Protein AF-M5BWA0-F1 (afdb_monomer)

pLDDT: mean 80.49, std 18.47, range [32.56, 96.75]

Foldseek 3Di:
DPPPFDDDWDKDWDDPVPQWTWFAPPDDPDDPCNWFIDTHHPVRHDPQRGIWTWDADPVVRFIWIARPNPRFTQDFDDDPDVPTTTTTHNDTDGHGDDDDPPPDDD

Secondary structure (DSSP, 8-state):
---TT-PPSEEE--B-SSS-EEEE--PPTTSS-TTBEEEE-TTTS-HHHH-EEEEEETTTTEEEEEETTT-PEEE-SSS--TTPPPEEESS---B-----S-----

Radius of gyration: 14.7 Å; Cα 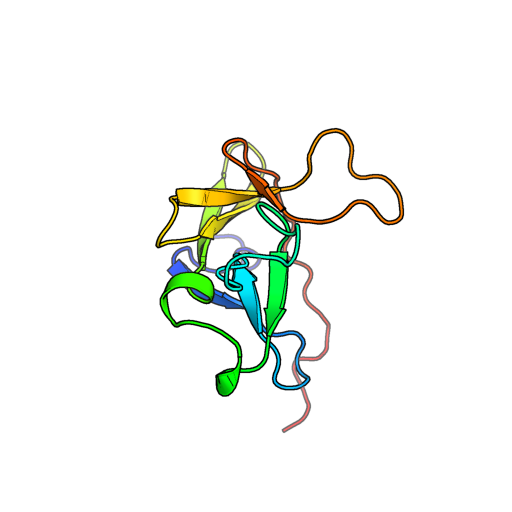contacts (8 Å, |Δi|>4): 191; chains: 1; bounding box: 31×37×47 Å

Organism: Thanatephorus cucumeris (strain AG1-IB / isolate 7/3/14) (NCBI:txid1108050)

Structure (mmCIF, N/CA/C/O backbone):
data_AF-M5BWA0-F1
#
_entry.id   AF-M5BWA0-F1
#
loop_
_atom_site.group_PDB
_atom_site.id
_atom_site.type_symbol
_atom_site.label_atom_id
_atom_site.label_alt_id
_atom_site.label_comp_id
_atom_site.label_asym_id
_atom_site.label_entity_id
_atom_site.label_seq_id
_atom_site.pdbx_PDB_ins_code
_atom_site.Cartn_x
_atom_site.Cartn_y
_atom_site.Cartn_z
_atom_site.occupancy
_atom_site.B_iso_or_equiv
_atom_site.auth_seq_id
_atom_site.auth_comp_id
_atom_site.auth_asym_id
_atom_site.auth_atom_id
_atom_site.pdbx_PDB_model_num
ATOM 1 N N . MET A 1 1 ? -6.059 -9.078 25.969 1.00 33.50 1 MET A N 1
ATOM 2 C CA . MET A 1 1 ? -5.260 -9.976 25.109 1.00 33.50 1 MET A CA 1
ATOM 3 C C . MET A 1 1 ? -5.088 -9.272 2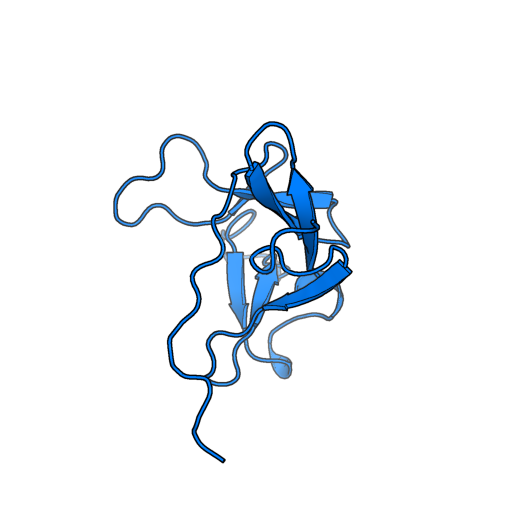3.775 1.00 33.50 1 MET A C 1
ATOM 5 O O . MET A 1 1 ? -6.112 -8.822 23.273 1.00 33.50 1 MET A O 1
ATOM 9 N N . PRO A 1 2 ? -3.875 -9.068 23.233 1.00 37.50 2 PRO A N 1
ATOM 10 C CA . PRO A 1 2 ? -3.777 -8.602 21.855 1.00 37.50 2 PRO A CA 1
ATOM 11 C C . PRO A 1 2 ? -4.355 -9.710 20.968 1.00 37.50 2 PRO A C 1
ATOM 13 O O . PRO A 1 2 ? -4.017 -10.881 21.143 1.00 37.50 2 PRO A O 1
ATOM 16 N N . SER A 1 3 ? -5.310 -9.366 20.110 1.00 43.44 3 SER A N 1
ATOM 17 C CA . SER A 1 3 ? -5.873 -10.308 19.150 1.00 43.44 3 SER A CA 1
ATOM 18 C C . SER A 1 3 ? -4.748 -10.806 18.241 1.00 43.44 3 SER A C 1
ATOM 20 O O . SER A 1 3 ? -3.981 -10.016 17.699 1.00 43.44 3 SER A O 1
ATOM 22 N N . LEU A 1 4 ? -4.660 -12.122 18.059 1.00 50.78 4 LEU A N 1
ATOM 23 C CA . LEU A 1 4 ? -3.715 -12.800 17.159 1.00 50.78 4 LEU A CA 1
ATOM 24 C C . LEU A 1 4 ? -3.927 -12.475 15.660 1.00 50.78 4 LEU A C 1
ATOM 26 O O . LEU A 1 4 ? -3.304 -13.098 14.809 1.00 50.78 4 LEU A O 1
ATOM 30 N N . ASN A 1 5 ? -4.787 -11.505 15.328 1.00 59.16 5 ASN A N 1
ATOM 31 C CA . ASN A 1 5 ? -5.345 -11.312 13.986 1.00 59.16 5 ASN A CA 1
ATOM 32 C C . ASN A 1 5 ? -4.896 -10.016 13.292 1.00 59.16 5 ASN A C 1
ATOM 34 O O . ASN A 1 5 ? -5.389 -9.717 12.210 1.00 59.16 5 ASN A O 1
ATOM 38 N N . ALA A 1 6 ? -3.994 -9.230 13.884 1.00 66.25 6 ALA A N 1
ATOM 39 C CA . ALA A 1 6 ? -3.474 -8.023 13.245 1.00 66.25 6 ALA A CA 1
ATOM 40 C C . ALA A 1 6 ? -1.986 -8.188 12.931 1.00 66.25 6 ALA A C 1
ATOM 42 O O . ALA A 1 6 ? -1.178 -8.386 13.841 1.00 66.25 6 ALA A O 1
ATOM 43 N N . LEU A 1 7 ? -1.617 -8.064 11.650 1.00 79.56 7 LEU A N 1
ATOM 44 C CA . LEU A 1 7 ? -0.218 -7.852 11.278 1.00 79.56 7 LEU A CA 1
ATOM 45 C C . LEU A 1 7 ? 0.299 -6.602 12.009 1.00 79.56 7 LEU A C 1
ATOM 47 O O . LEU A 1 7 ? -0.434 -5.604 12.077 1.00 79.56 7 LEU A O 1
ATOM 51 N N . PRO A 1 8 ? 1.525 -6.637 12.567 1.00 86.69 8 PRO A N 1
ATOM 52 C CA . PRO A 1 8 ? 2.081 -5.476 13.238 1.00 86.69 8 PRO A CA 1
ATOM 53 C C . PRO A 1 8 ? 2.221 -4.331 12.236 1.00 86.69 8 PRO A C 1
ATOM 55 O O . PRO A 1 8 ? 2.608 -4.540 11.085 1.00 86.69 8 PRO A O 1
ATOM 58 N N . GLY A 1 9 ? 1.913 -3.112 12.676 1.00 90.75 9 GLY A N 1
ATOM 59 C CA . GLY A 1 9 ? 2.139 -1.936 11.845 1.00 90.75 9 GLY A CA 1
ATOM 60 C C . GLY A 1 9 ? 3.620 -1.809 11.484 1.00 90.75 9 GLY A C 1
ATOM 61 O O . GLY A 1 9 ? 4.490 -2.096 12.309 1.00 90.75 9 GLY A O 1
ATOM 62 N N . GLY A 1 10 ? 3.912 -1.409 10.250 1.00 95.31 10 GLY A N 1
ATOM 63 C CA . GLY A 1 10 ? 5.279 -1.398 9.733 1.00 95.31 10 GLY A CA 1
ATOM 64 C C . GLY A 1 10 ? 5.356 -1.080 8.247 1.00 95.31 10 GLY A C 1
ATOM 65 O O . GLY A 1 10 ? 4.336 -0.844 7.604 1.00 95.31 10 GLY A O 1
ATOM 66 N N . ILE A 1 11 ? 6.577 -1.060 7.715 1.00 96.31 11 ILE A N 1
ATOM 67 C CA . ILE A 1 11 ? 6.829 -0.909 6.280 1.00 96.31 11 ILE A CA 1
ATOM 68 C C . ILE A 1 11 ? 6.977 -2.302 5.675 1.00 96.31 11 ILE A C 1
ATOM 70 O O . ILE A 1 11 ? 7.781 -3.105 6.147 1.00 96.31 11 ILE A O 1
ATOM 74 N N . TYR A 1 12 ? 6.208 -2.562 4.626 1.00 95.38 12 TYR A N 1
ATOM 75 C CA . TYR A 1 12 ? 6.147 -3.831 3.923 1.00 95.38 12 TYR A CA 1
ATOM 76 C C . TYR A 1 12 ? 6.281 -3.620 2.420 1.00 95.38 12 TYR A C 1
ATOM 78 O O . TYR A 1 12 ? 5.908 -2.579 1.876 1.00 95.38 12 TYR A O 1
ATOM 86 N N . ARG A 1 13 ? 6.738 -4.672 1.746 1.00 95.19 13 ARG A N 1
ATOM 87 C CA . ARG A 1 13 ? 6.504 -4.883 0.319 1.00 95.19 13 ARG A CA 1
ATOM 88 C C . ARG A 1 13 ? 5.418 -5.946 0.168 1.00 95.19 13 ARG A C 1
ATOM 90 O O . ARG A 1 13 ? 5.445 -6.948 0.880 1.00 95.19 13 ARG A O 1
ATOM 97 N N . ILE A 1 14 ? 4.467 -5.733 -0.739 1.00 94.06 14 ILE A N 1
ATOM 98 C CA . ILE A 1 14 ? 3.306 -6.618 -0.934 1.00 94.06 14 ILE A CA 1
ATOM 99 C C . ILE A 1 14 ? 3.495 -7.374 -2.250 1.00 94.06 14 ILE A C 1
ATOM 101 O O . ILE A 1 14 ? 3.574 -6.740 -3.299 1.00 94.06 14 ILE A O 1
ATOM 105 N N . SER A 1 15 ? 3.592 -8.705 -2.202 1.00 93.31 15 SER A N 1
ATOM 106 C CA . SER A 1 15 ? 3.827 -9.553 -3.381 1.00 93.31 15 SER A CA 1
ATOM 107 C C . SER A 1 15 ? 2.565 -10.290 -3.824 1.00 93.31 15 SER A C 1
ATOM 109 O O . SER A 1 15 ? 1.728 -10.645 -2.999 1.00 93.31 15 SER A O 1
ATOM 111 N N . ASP A 1 16 ? 2.469 -10.583 -5.121 1.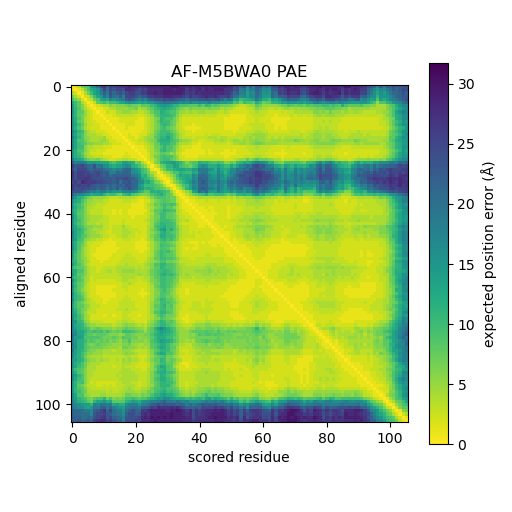00 90.94 16 ASP A N 1
ATOM 112 C CA . ASP A 1 16 ? 1.474 -11.508 -5.676 1.00 90.94 16 ASP A CA 1
ATOM 113 C C . ASP A 1 16 ? 1.888 -12.993 -5.583 1.00 90.94 16 ASP A C 1
ATOM 115 O O . ASP A 1 16 ? 1.197 -13.867 -6.110 1.00 90.94 16 ASP A O 1
ATOM 119 N N . GLY A 1 17 ? 3.043 -13.286 -4.972 1.00 89.94 17 GLY A N 1
ATOM 120 C CA . GLY A 1 17 ? 3.607 -14.633 -4.857 1.00 89.94 17 GLY A CA 1
ATOM 121 C C . GLY A 1 17 ? 4.224 -15.178 -6.151 1.00 89.94 17 GLY A C 1
ATOM 122 O O . GLY A 1 17 ? 4.704 -16.309 -6.169 1.00 89.94 17 GLY A O 1
ATOM 123 N N . ARG A 1 18 ? 4.236 -14.396 -7.237 1.00 91.38 18 ARG A N 1
ATOM 124 C CA . ARG A 1 18 ? 4.763 -14.776 -8.561 1.00 91.38 18 ARG A CA 1
ATOM 125 C C . ARG A 1 18 ? 5.922 -13.881 -9.002 1.00 91.38 18 ARG A C 1
ATOM 127 O O . ARG A 1 18 ? 6.189 -13.754 -10.193 1.00 91.38 18 ARG A O 1
ATOM 134 N N . GLY A 1 19 ? 6.604 -13.263 -8.039 1.00 89.31 19 GLY A N 1
ATOM 135 C CA . GLY A 1 19 ? 7.757 -12.394 -8.285 1.00 89.31 19 GLY A CA 1
ATOM 136 C C . GLY A 1 19 ? 7.401 -10.959 -8.674 1.00 89.31 19 GLY A C 1
ATOM 137 O O . GLY A 1 19 ? 8.296 -10.211 -9.057 1.00 89.31 19 GLY A O 1
ATOM 138 N N . ARG A 1 20 ? 6.128 -10.553 -8.566 1.00 92.62 20 ARG A N 1
ATOM 139 C CA . ARG A 1 20 ? 5.716 -9.158 -8.752 1.00 92.62 20 ARG A CA 1
ATOM 140 C C . ARG A 1 20 ? 5.296 -8.535 -7.431 1.00 92.62 20 ARG A C 1
ATOM 142 O O . ARG A 1 20 ? 4.864 -9.222 -6.499 1.00 92.62 20 ARG A O 1
ATOM 149 N N . TRP A 1 21 ? 5.408 -7.218 -7.378 1.00 94.12 21 TRP A N 1
ATOM 150 C CA . TRP A 1 21 ? 5.199 -6.418 -6.183 1.00 94.12 21 TRP A CA 1
ATOM 151 C C . TRP A 1 21 ? 4.232 -5.279 -6.469 1.00 94.12 21 TRP A C 1
ATOM 153 O O . TRP A 1 21 ? 4.305 -4.642 -7.523 1.00 94.12 21 TRP A O 1
ATOM 163 N N . LEU A 1 22 ? 3.336 -5.013 -5.518 1.00 93.88 22 LEU A N 1
ATOM 164 C CA . LEU A 1 22 ? 2.449 -3.861 -5.570 1.00 93.88 22 LEU A CA 1
ATOM 165 C C . LEU A 1 22 ? 3.292 -2.591 -5.571 1.00 93.88 22 LEU A C 1
ATOM 167 O O . LEU A 1 22 ? 4.022 -2.306 -4.620 1.00 93.88 22 LEU A O 1
ATOM 171 N N . SER A 1 23 ? 3.160 -1.824 -6.641 1.00 91.19 23 SER A N 1
ATOM 172 C CA . SER A 1 23 ? 3.872 -0.581 -6.846 1.00 91.19 23 SER A CA 1
ATOM 173 C C . SER A 1 23 ? 2.883 0.549 -7.033 1.00 91.19 23 SER A C 1
ATOM 175 O O . SER A 1 23 ? 1.906 0.434 -7.782 1.00 91.19 23 SER A O 1
ATOM 177 N N . GLN A 1 24 ? 3.168 1.678 -6.396 1.00 85.56 24 GLN A N 1
ATOM 178 C CA . GLN A 1 24 ? 2.637 2.925 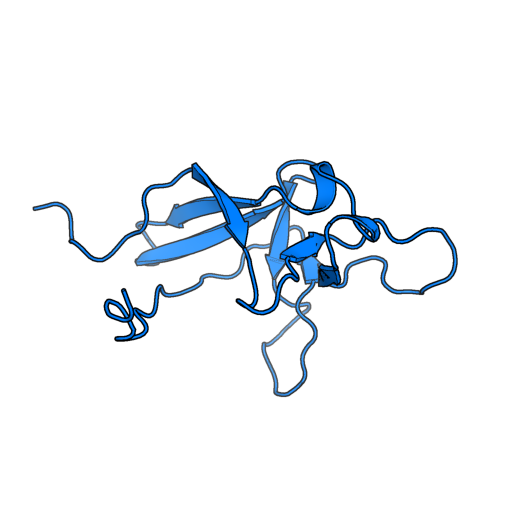-6.904 1.00 85.56 24 GLN A CA 1
ATOM 179 C C . GLN A 1 2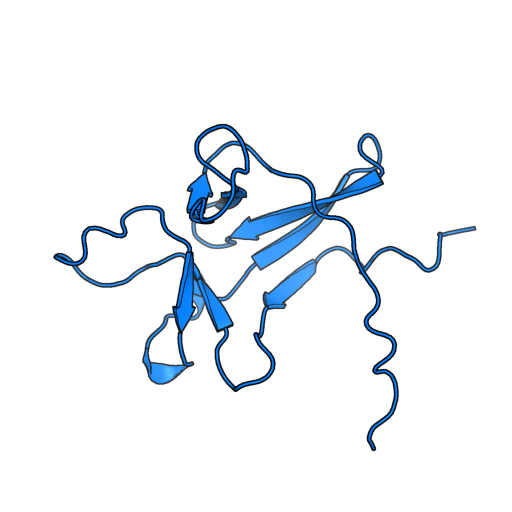4 ? 3.311 3.174 -8.249 1.00 85.56 24 GLN A C 1
ATOM 181 O O . GLN A 1 24 ? 4.535 3.265 -8.318 1.00 85.56 24 GLN A O 1
ATOM 186 N N . SER A 1 25 ? 2.507 3.260 -9.309 1.00 69.25 25 SER A N 1
ATOM 187 C CA . SER A 1 25 ? 2.973 3.601 -10.649 1.00 69.25 25 SER A CA 1
ATOM 188 C C . SER A 1 25 ? 3.833 4.873 -10.600 1.00 69.25 25 SER A C 1
ATOM 190 O O . SER A 1 25 ? 3.330 5.984 -10.462 1.00 69.25 25 SER A O 1
ATOM 192 N N . GLY A 1 26 ? 5.150 4.690 -10.691 1.00 54.56 26 GLY A N 1
ATOM 193 C CA . GLY A 1 26 ? 6.118 5.712 -11.090 1.00 54.56 26 GLY A CA 1
ATOM 194 C C . GLY A 1 26 ? 6.476 5.584 -12.572 1.00 54.56 26 GLY A C 1
ATOM 195 O O . GLY A 1 26 ? 7.540 6.041 -12.986 1.00 54.56 26 GLY A O 1
ATOM 196 N N . VAL A 1 27 ? 5.641 4.888 -13.355 1.00 44.16 27 VAL A N 1
ATOM 197 C CA . VAL A 1 27 ? 5.933 4.555 -14.751 1.00 44.16 27 VAL A CA 1
ATOM 198 C C . VAL A 1 27 ? 6.023 5.859 -15.546 1.00 44.16 27 VAL A C 1
ATOM 200 O O . VAL A 1 27 ? 5.163 6.728 -15.411 1.00 44.16 27 VAL A O 1
ATOM 203 N N . GLY A 1 28 ? 7.106 6.011 -16.315 1.00 46.09 28 GLY A N 1
ATOM 204 C CA . GLY A 1 28 ? 7.487 7.254 -16.988 1.00 46.09 28 GLY A CA 1
ATOM 205 C C . GLY A 1 28 ? 6.394 7.898 -17.862 1.00 46.09 28 GLY A C 1
ATOM 206 O O . GLY A 1 28 ? 5.365 7.286 -18.155 1.00 46.09 28 GLY A O 1
ATOM 207 N N . PRO A 1 29 ? 6.606 9.154 -18.298 1.00 34.28 29 PRO A N 1
ATOM 208 C CA . PRO A 1 29 ? 5.596 9.938 -19.006 1.00 34.28 29 PRO A CA 1
ATOM 209 C C . PRO A 1 29 ? 5.052 9.200 -20.241 1.00 34.28 29 PRO A C 1
ATOM 211 O O . PRO A 1 29 ? 5.816 8.826 -21.126 1.00 34.28 29 PRO A O 1
ATOM 214 N N . GLY A 1 30 ? 3.724 9.028 -20.308 1.00 41.19 30 GLY A N 1
ATOM 215 C CA . GLY A 1 30 ? 3.017 8.516 -21.493 1.00 41.19 30 GLY A CA 1
ATOM 216 C C . GLY A 1 30 ? 2.030 7.363 -21.270 1.00 41.19 30 GLY A C 1
ATOM 217 O O . GLY A 1 30 ? 1.317 7.015 -22.204 1.00 41.19 30 GLY A O 1
ATOM 218 N N . THR A 1 31 ? 1.933 6.783 -20.068 1.00 43.03 31 THR A N 1
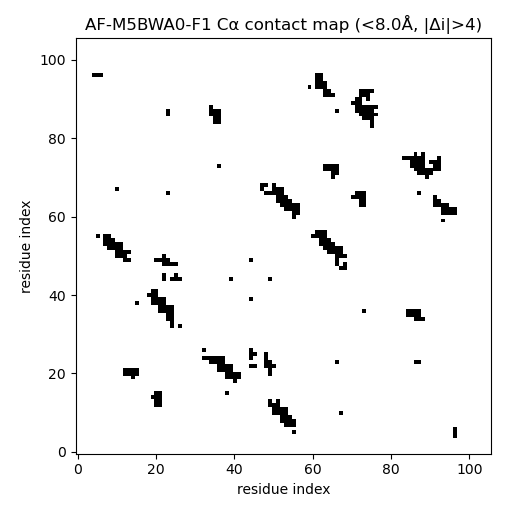ATOM 219 C CA . THR A 1 31 ? 1.102 5.579 -19.830 1.00 43.03 31 THR A CA 1
ATOM 220 C C . THR A 1 31 ? -0.295 5.845 -19.258 1.00 43.03 31 THR A C 1
ATOM 222 O O . THR A 1 31 ? -1.050 4.903 -19.054 1.00 43.03 31 THR A O 1
ATOM 225 N N . GLY A 1 32 ? -0.677 7.101 -18.993 1.00 41.03 32 GLY A N 1
ATOM 226 C CA . GLY A 1 32 ? -2.025 7.453 -18.503 1.00 41.03 32 GLY A CA 1
ATOM 227 C C . GLY A 1 32 ? -2.382 6.929 -17.099 1.00 41.03 32 GLY A C 1
ATOM 228 O O . GLY A 1 32 ? -3.454 7.236 -16.591 1.00 41.03 32 GLY A O 1
ATOM 229 N N . ALA A 1 33 ? -1.481 6.196 -16.441 1.00 51.38 33 ALA A N 1
ATOM 230 C CA . ALA A 1 33 ? -1.697 5.475 -15.185 1.00 51.38 33 ALA A CA 1
ATOM 231 C C . ALA A 1 33 ? -1.450 6.327 -13.923 1.00 51.38 33 ALA A C 1
ATOM 233 O O . ALA A 1 33 ? -1.000 5.804 -12.906 1.00 51.38 33 ALA A O 1
ATOM 234 N N . GLY A 1 34 ? -1.696 7.642 -13.987 1.00 54.66 34 GLY A N 1
ATOM 235 C CA . GLY A 1 34 ? -1.199 8.641 -13.021 1.00 54.66 34 GLY A CA 1
ATOM 236 C C . GLY A 1 34 ? -1.591 8.428 -11.552 1.00 54.66 34 GLY A C 1
ATOM 237 O O . GLY A 1 34 ? -1.001 9.044 -10.670 1.00 54.66 34 GLY A O 1
ATOM 238 N N . THR A 1 35 ? -2.545 7.543 -11.277 1.00 73.50 35 THR A N 1
ATOM 239 C CA . THR A 1 35 ? -2.942 7.144 -9.923 1.00 73.50 35 THR A CA 1
ATOM 240 C C . THR A 1 35 ? -3.122 5.638 -9.770 1.00 73.50 35 THR A C 1
ATOM 242 O O . THR A 1 35 ? -3.355 5.195 -8.658 1.00 73.50 35 THR A O 1
ATOM 245 N N . GLN A 1 36 ? -3.008 4.821 -10.818 1.00 83.94 36 GLN A N 1
ATOM 246 C CA . GLN A 1 36 ? -3.303 3.390 -10.720 1.00 83.94 36 GLN A CA 1
ATOM 247 C C . GLN A 1 36 ? -2.153 2.623 -10.050 1.00 83.94 36 GLN A C 1
ATOM 249 O O . GLN A 1 36 ? -0.980 2.838 -10.361 1.00 83.94 36 GLN A O 1
ATOM 254 N N . LEU A 1 37 ? -2.483 1.697 -9.148 1.00 89.25 37 LEU A N 1
ATOM 255 C CA . LEU A 1 37 ? -1.513 0.749 -8.609 1.00 89.25 37 LEU A CA 1
ATOM 256 C C . LEU A 1 37 ? -1.312 -0.403 -9.586 1.00 89.25 37 LEU A C 1
ATOM 258 O O . LEU A 1 37 ? -2.258 -0.913 -10.187 1.00 89.25 37 LEU A O 1
ATOM 262 N N . VAL A 1 38 ? -0.063 -0.827 -9.724 1.00 90.06 38 VAL A N 1
ATOM 263 C CA . VAL A 1 38 ? 0.351 -1.860 -10.676 1.00 90.06 38 VAL A CA 1
ATOM 264 C C . VAL A 1 38 ? 1.195 -2.917 -9.975 1.00 90.06 38 VAL A C 1
ATOM 266 O O . VAL A 1 38 ? 1.775 -2.665 -8.921 1.00 90.06 38 VAL A O 1
ATOM 269 N N . LEU A 1 39 ? 1.258 -4.112 -10.556 1.00 91.06 39 LEU A N 1
ATOM 270 C CA . LEU A 1 39 ? 2.188 -5.159 -10.138 1.00 91.06 39 LEU A CA 1
ATOM 271 C C . LEU A 1 39 ? 3.391 -5.130 -11.076 1.00 91.06 39 LEU A C 1
ATOM 273 O O . LEU A 1 39 ? 3.218 -5.360 -12.271 1.00 91.06 39 LEU A O 1
ATOM 277 N N . LEU A 1 40 ? 4.575 -4.863 -10.533 1.00 90.19 40 LEU A N 1
ATOM 278 C CA . LEU A 1 40 ? 5.828 -4.761 -11.289 1.00 90.19 40 LEU A CA 1
ATOM 279 C C . LEU A 1 40 ? 6.852 -5.770 -10.765 1.00 90.19 40 LEU A C 1
ATOM 281 O O . LEU A 1 40 ? 6.821 -6.118 -9.580 1.00 90.19 40 LEU A O 1
ATOM 285 N N . THR A 1 41 ? 7.761 -6.229 -11.622 1.00 91.12 41 THR A N 1
ATOM 286 C CA . THR A 1 41 ? 8.979 -6.919 -11.166 1.00 91.12 41 THR A CA 1
ATOM 287 C C . THR A 1 41 ? 9.949 -5.924 -10.518 1.00 91.12 41 THR A C 1
ATOM 289 O O . THR A 1 41 ? 9.764 -4.708 -10.615 1.00 91.12 41 THR A O 1
ATOM 292 N N . GLU A 1 42 ? 10.993 -6.412 -9.840 1.00 89.44 42 GLU A N 1
ATOM 293 C CA . GLU A 1 42 ? 11.988 -5.522 -9.219 1.00 89.44 42 GLU A CA 1
ATOM 294 C C . GLU A 1 42 ? 12.705 -4.635 -10.246 1.00 89.44 42 GLU A C 1
ATOM 296 O O . GLU A 1 42 ? 13.020 -3.488 -9.939 1.00 89.44 42 GLU A O 1
ATOM 301 N N . GLU A 1 43 ? 12.919 -5.141 -11.463 1.00 88.00 43 GLU A N 1
ATOM 302 C CA . GLU A 1 43 ? 13.574 -4.423 -12.559 1.00 88.00 43 GLU A CA 1
ATOM 303 C C . GLU A 1 43 ? 12.691 -3.328 -13.176 1.00 88.00 43 GLU A C 1
ATOM 305 O O . GLU A 1 43 ? 13.207 -2.364 -13.739 1.00 88.00 43 GLU A O 1
ATOM 310 N N . GLU A 1 44 ? 11.367 -3.476 -13.094 1.00 87.62 44 GLU A N 1
ATOM 311 C CA . GLU A 1 44 ? 10.397 -2.557 -13.700 1.00 87.62 44 GLU A CA 1
ATOM 312 C C . GLU A 1 44 ? 10.036 -1.373 -12.792 1.00 87.62 44 GLU A C 1
ATOM 314 O O . GLU A 1 44 ? 9.602 -0.325 -13.278 1.00 87.62 44 GLU A O 1
ATOM 319 N N . GLY A 1 45 ? 10.159 -1.538 -11.472 1.00 84.62 45 GLY A N 1
ATOM 320 C CA . GLY A 1 45 ? 9.731 -0.537 -10.500 1.00 84.62 45 GLY A CA 1
ATOM 321 C C . GLY A 1 45 ? 10.863 0.235 -9.831 1.00 84.62 45 GLY A C 1
ATOM 322 O O . GLY A 1 45 ? 12.025 0.206 -10.224 1.00 84.62 45 GLY A O 1
ATOM 323 N N . THR A 1 46 ? 10.498 0.966 -8.780 1.00 85.06 46 THR A N 1
ATOM 324 C CA . THR A 1 46 ? 11.444 1.706 -7.939 1.00 85.06 46 THR A CA 1
ATOM 325 C C . THR A 1 46 ? 11.225 1.328 -6.486 1.00 85.06 46 THR A C 1
ATOM 327 O O . THR A 1 46 ? 10.096 1.047 -6.081 1.00 85.06 46 THR A O 1
ATOM 330 N N . ASP A 1 47 ? 12.281 1.376 -5.674 1.00 86.00 47 ASP A N 1
ATOM 331 C CA . ASP A 1 47 ? 12.159 1.056 -4.250 1.00 86.00 47 ASP A CA 1
ATOM 332 C C . ASP A 1 47 ? 11.131 1.958 -3.536 1.00 86.00 47 ASP A C 1
ATOM 334 O O . ASP A 1 47 ? 10.317 1.492 -2.743 1.00 86.00 47 ASP A O 1
ATOM 338 N N . ALA A 1 48 ? 11.073 3.239 -3.914 1.00 86.25 48 ALA A N 1
ATOM 339 C CA . ALA A 1 48 ? 10.068 4.186 -3.432 1.00 86.25 48 ALA A CA 1
ATOM 340 C C . ALA A 1 48 ? 8.621 3.758 -3.761 1.00 86.25 48 ALA A C 1
ATOM 342 O O . ALA A 1 48 ? 7.722 3.917 -2.934 1.00 86.25 48 ALA A O 1
ATOM 343 N N . GLY A 1 49 ? 8.392 3.179 -4.944 1.00 88.94 49 GLY A N 1
ATOM 344 C CA . GLY A 1 49 ? 7.078 2.683 -5.360 1.00 88.94 49 GLY A CA 1
ATOM 345 C C . GLY A 1 49 ? 6.632 1.419 -4.619 1.00 88.94 49 GLY A C 1
ATOM 346 O O . GLY A 1 49 ? 5.429 1.200 -4.478 1.00 88.94 49 GLY A O 1
ATOM 347 N N . PHE A 1 50 ? 7.574 0.612 -4.119 1.00 92.75 50 PHE A N 1
ATOM 348 C CA . PHE A 1 50 ? 7.303 -0.693 -3.502 1.00 92.75 50 PHE A CA 1
ATOM 349 C C . PHE A 1 50 ? 7.110 -0.674 -1.983 1.00 92.75 50 PHE A C 1
ATOM 351 O O . PHE A 1 50 ? 6.645 -1.667 -1.424 1.00 92.75 50 PHE A O 1
ATOM 358 N N . ASN A 1 51 ? 7.471 0.415 -1.305 1.00 94.81 51 ASN A N 1
ATOM 359 C CA . ASN A 1 51 ? 7.410 0.492 0.152 1.00 94.81 51 ASN A CA 1
ATOM 360 C C . ASN A 1 51 ? 6.057 1.037 0.634 1.00 94.81 51 ASN A C 1
ATOM 362 O O . ASN A 1 51 ? 5.704 2.194 0.386 1.00 94.81 51 ASN A O 1
ATOM 366 N N . TRP A 1 52 ? 5.324 0.206 1.378 1.00 95.75 52 TRP A N 1
ATOM 367 C CA . TRP A 1 52 ? 3.984 0.497 1.882 1.00 95.75 52 TRP A CA 1
ATOM 368 C C . TRP A 1 52 ? 3.931 0.401 3.403 1.00 95.75 52 TRP A C 1
ATOM 370 O O . TRP A 1 52 ? 4.287 -0.614 3.996 1.00 95.75 52 TRP A O 1
ATOM 380 N N . LYS A 1 53 ? 3.453 1.459 4.048 1.00 96.75 53 LYS A N 1
ATOM 381 C CA . LYS A 1 53 ? 3.147 1.493 5.470 1.00 96.75 53 LYS A CA 1
ATOM 382 C C . LYS A 1 53 ? 1.790 0.834 5.710 1.00 96.75 53 LYS A C 1
ATOM 384 O O . LYS A 1 53 ? 0.776 1.294 5.188 1.00 96.75 53 LYS A O 1
ATOM 389 N N . LEU A 1 54 ? 1.787 -0.226 6.508 1.00 96.38 54 LEU A N 1
ATOM 390 C CA . LEU A 1 54 ? 0.587 -0.878 7.018 1.00 96.38 54 LEU A CA 1
ATOM 391 C C . LEU A 1 54 ? 0.291 -0.333 8.418 1.00 96.38 54 LEU A C 1
ATOM 393 O O . LEU A 1 54 ? 1.159 -0.387 9.293 1.00 96.38 54 LEU A O 1
ATOM 397 N N . GLU A 1 55 ? -0.923 0.159 8.652 1.00 94.94 55 GLU A N 1
ATOM 398 C CA . GLU A 1 55 ? -1.363 0.641 9.967 1.00 94.94 55 GLU A CA 1
ATOM 399 C C . GLU A 1 55 ? -2.712 0.040 10.349 1.00 94.94 55 GLU A C 1
ATOM 401 O O . GLU A 1 55 ? -3.587 -0.112 9.504 1.00 94.94 55 GLU A O 1
ATOM 406 N N . TYR A 1 56 ? -2.885 -0.308 11.626 1.00 93.06 56 TYR A N 1
ATOM 407 C CA . TYR A 1 56 ? -4.151 -0.830 12.142 1.00 93.06 56 TYR A CA 1
ATOM 408 C C . TYR A 1 56 ? -4.995 0.298 12.741 1.00 93.06 56 TYR A C 1
ATOM 410 O O . TYR A 1 56 ? -4.596 0.921 13.731 1.00 93.06 56 TYR A O 1
ATOM 418 N N . ASP A 1 57 ? -6.177 0.524 12.175 1.00 91.19 57 ASP A N 1
ATOM 419 C CA . ASP A 1 57 ? -7.172 1.453 12.699 1.00 91.19 57 ASP A CA 1
ATOM 420 C C . ASP A 1 57 ? -8.087 0.716 13.687 1.00 91.19 57 ASP A C 1
ATOM 422 O O . ASP A 1 57 ? -8.877 -0.154 13.321 1.00 91.19 57 ASP A O 1
ATOM 426 N N . LYS A 1 58 ? -7.997 1.077 14.972 1.00 89.25 58 LYS A N 1
ATOM 427 C CA . LYS A 1 58 ? -8.803 0.455 16.035 1.00 89.25 58 LYS A CA 1
ATOM 428 C C . LYS A 1 58 ? -10.292 0.787 15.943 1.00 89.25 58 LYS A C 1
ATOM 430 O O . LYS A 1 58 ? -11.092 0.001 16.436 1.00 89.25 58 LYS A O 1
ATOM 435 N N . ALA A 1 59 ? -10.657 1.942 15.389 1.00 91.44 59 ALA A N 1
ATOM 436 C CA . ALA A 1 59 ? -12.052 2.350 15.273 1.00 91.44 59 ALA A CA 1
ATOM 437 C C . ALA A 1 59 ? -12.765 1.543 14.183 1.00 91.44 59 ALA A C 1
ATOM 439 O O . ALA A 1 59 ? -13.917 1.163 14.367 1.00 91.44 59 ALA A O 1
ATOM 440 N N .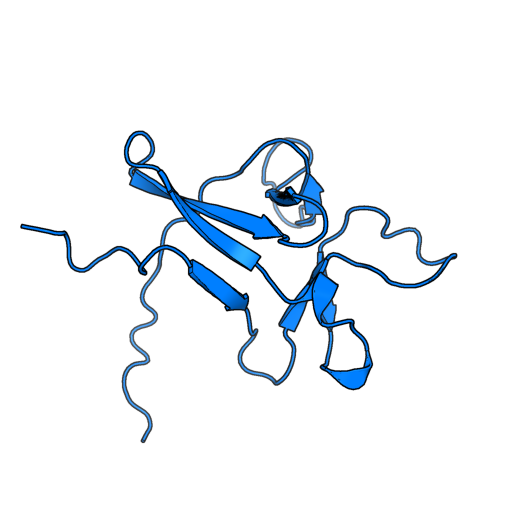 GLN A 1 60 ? -12.059 1.236 13.091 1.00 91.38 60 GLN A N 1
ATOM 441 C CA . GLN A 1 60 ? -12.577 0.395 12.007 1.00 91.38 60 GLN A CA 1
ATOM 442 C C . GLN A 1 60 ? -12.297 -1.099 12.201 1.00 91.38 60 GLN A C 1
ATOM 444 O O . GLN A 1 60 ? -12.952 -1.924 11.583 1.00 91.38 60 GLN A O 1
ATOM 449 N N . SER A 1 61 ? -11.366 -1.455 13.091 1.00 90.00 61 SER A N 1
ATOM 450 C CA . SER A 1 61 ? -10.877 -2.830 13.277 1.00 90.00 61 SER A CA 1
ATOM 451 C C . SER A 1 61 ? -10.285 -3.460 12.007 1.00 90.00 61 SER A C 1
ATOM 453 O O . SER A 1 61 ? -10.364 -4.671 11.820 1.00 90.00 61 SER A O 1
ATOM 455 N N . SER A 1 62 ? -9.637 -2.641 11.177 1.00 92.50 62 SER A N 1
ATOM 456 C CA . SER A 1 62 ? -9.073 -3.018 9.874 1.00 92.50 62 SER A CA 1
ATOM 457 C C . SER A 1 62 ? -7.775 -2.248 9.610 1.00 92.50 62 SER A C 1
ATOM 459 O O . SER A 1 62 ? -7.404 -1.343 10.366 1.00 92.50 62 SER A O 1
ATOM 461 N N . HIS A 1 63 ? -7.072 -2.586 8.530 1.00 93.06 63 HIS A N 1
ATOM 462 C CA . HIS A 1 63 ? -5.801 -1.962 8.163 1.00 93.06 63 HIS A CA 1
ATOM 463 C C . HIS A 1 63 ? -5.935 -0.930 7.044 1.00 93.06 63 HIS A C 1
ATOM 465 O O . HIS A 1 63 ? -6.768 -1.064 6.152 1.00 93.06 63 HIS A O 1
ATOM 471 N N . THR A 1 64 ? -5.059 0.070 7.051 1.00 95.94 64 THR A N 1
ATOM 472 C CA . THR A 1 64 ? -4.811 0.962 5.913 1.00 95.94 64 THR A CA 1
ATOM 473 C C . THR A 1 64 ? -3.444 0.660 5.303 1.00 95.94 64 THR A C 1
ATOM 475 O O . THR A 1 64 ? -2.541 0.159 5.978 1.00 95.94 64 THR A O 1
ATOM 478 N N . ILE A 1 65 ? -3.295 0.951 4.009 1.00 96.31 65 ILE A N 1
ATOM 479 C CA . ILE A 1 65 ? -2.067 0.710 3.245 1.00 96.31 65 ILE A CA 1
ATOM 480 C C . ILE A 1 65 ? -1.671 2.028 2.574 1.00 96.31 65 ILE A C 1
ATOM 482 O O . ILE A 1 65 ? -2.379 2.499 1.686 1.00 96.31 65 ILE A O 1
ATOM 486 N N . GLN A 1 66 ? -0.569 2.640 3.007 1.00 96.00 66 GLN A N 1
ATOM 487 C CA . GLN A 1 66 ? -0.110 3.955 2.542 1.00 96.00 66 GLN A CA 1
ATOM 488 C C . GLN A 1 66 ? 1.271 3.853 1.895 1.00 96.00 66 GLN A C 1
ATOM 490 O O . GLN A 1 66 ? 2.188 3.296 2.490 1.00 96.00 66 GLN A O 1
ATOM 495 N N . ASN A 1 67 ? 1.463 4.393 0.693 1.00 94.44 67 ASN A N 1
ATOM 496 C CA . ASN A 1 67 ? 2.784 4.420 0.075 1.00 94.44 67 ASN A CA 1
ATOM 497 C C . ASN A 1 67 ? 3.696 5.378 0.855 1.00 94.44 67 ASN A C 1
ATOM 499 O O . ASN A 1 67 ? 3.318 6.516 1.138 1.00 94.44 67 ASN A O 1
ATOM 503 N N . VAL A 1 68 ? 4.906 4.926 1.188 1.00 93.75 68 VAL A N 1
ATOM 504 C CA . VAL A 1 68 ? 5.846 5.696 2.016 1.00 93.75 68 VAL A CA 1
ATOM 505 C C . VAL A 1 68 ? 6.330 6.962 1.303 1.00 93.75 68 VAL A C 1
ATOM 507 O O . VAL A 1 68 ? 6.501 7.994 1.947 1.00 93.75 68 VAL A O 1
ATOM 510 N N . ALA A 1 69 ? 6.539 6.908 -0.015 1.00 90.25 69 ALA A N 1
ATOM 511 C CA . ALA A 1 69 ? 7.100 8.019 -0.777 1.00 90.25 69 ALA A CA 1
ATOM 512 C C . ALA A 1 69 ? 6.076 9.126 -1.062 1.00 90.25 69 ALA A C 1
ATOM 514 O O . ALA A 1 69 ? 6.400 10.306 -0.944 1.00 90.25 69 ALA A O 1
ATOM 515 N N . SER A 1 70 ? 4.842 8.768 -1.425 1.00 89.44 70 SER A N 1
ATOM 516 C CA . SER A 1 70 ? 3.809 9.748 -1.795 1.00 89.44 70 SER A CA 1
ATOM 517 C C . SER A 1 70 ? 2.837 10.102 -0.673 1.00 89.44 70 SER A C 1
ATOM 519 O O . SER A 1 70 ? 2.083 11.063 -0.807 1.00 89.44 70 SER A O 1
ATOM 521 N N . SER A 1 71 ? 2.819 9.332 0.420 1.00 91.88 71 SER A N 1
ATOM 522 C CA . SER A 1 71 ? 1.795 9.416 1.472 1.00 91.88 71 SER A CA 1
ATOM 523 C C . SER A 1 71 ? 0.355 9.172 0.983 1.00 91.88 71 SER A C 1
ATOM 525 O O . SER A 1 71 ? -0.595 9.466 1.711 1.00 91.88 71 SER A O 1
ATOM 527 N N . LEU A 1 72 ? 0.165 8.618 -0.219 1.00 92.25 72 LEU A N 1
ATOM 528 C CA . LEU A 1 72 ? -1.149 8.246 -0.748 1.00 92.25 72 LEU A CA 1
ATOM 529 C C . LEU A 1 72 ? -1.523 6.819 -0.340 1.00 92.25 72 LEU A C 1
ATOM 531 O O . LEU A 1 72 ? -0.670 5.937 -0.249 1.00 92.25 72 LEU A O 1
ATOM 535 N N . TYR A 1 73 ? -2.811 6.581 -0.121 1.00 93.81 73 TYR A N 1
ATOM 536 C CA . TYR A 1 73 ? -3.353 5.279 0.242 1.00 93.81 73 TYR A CA 1
ATOM 537 C C . TYR A 1 73 ? -3.682 4.439 -0.983 1.00 93.81 73 TYR A C 1
ATOM 539 O O . TYR A 1 73 ? -4.201 4.964 -1.969 1.00 93.81 73 TYR A O 1
ATOM 547 N N . ALA A 1 74 ? -3.473 3.128 -0.877 1.00 93.75 74 ALA A N 1
ATOM 548 C CA . ALA A 1 74 ? -4.143 2.172 -1.743 1.00 93.75 74 ALA A CA 1
ATOM 549 C C . ALA A 1 74 ? -5.655 2.278 -1.496 1.00 93.75 74 ALA A C 1
ATOM 551 O O . ALA A 1 74 ? -6.126 2.098 -0.372 1.00 93.75 74 ALA A O 1
ATOM 552 N N . SER A 1 75 ? -6.397 2.686 -2.520 1.00 92.12 75 SER A N 1
ATOM 553 C CA . SER A 1 75 ? -7.800 3.077 -2.406 1.00 92.12 75 SER A CA 1
ATOM 554 C C . SER A 1 75 ? -8.483 3.057 -3.779 1.00 92.12 75 SER A C 1
ATOM 556 O O . SER A 1 75 ? -7.852 2.749 -4.786 1.00 92.12 75 SER A O 1
ATOM 558 N N . PHE A 1 76 ? -9.771 3.382 -3.827 1.00 83.81 76 PHE A N 1
ATOM 559 C CA . PHE A 1 76 ? -10.552 3.477 -5.062 1.00 83.81 76 PHE A CA 1
ATOM 560 C C . PHE A 1 76 ? -11.077 4.898 -5.244 1.00 83.81 76 PHE A C 1
ATOM 562 O O . PHE A 1 76 ? -11.452 5.557 -4.270 1.00 83.81 76 PHE A O 1
ATOM 569 N N . GLU A 1 77 ? -11.183 5.334 -6.496 1.00 76.81 77 GLU A N 1
ATOM 570 C CA . GLU A 1 77 ? -12.000 6.489 -6.843 1.00 76.81 77 GLU A CA 1
ATOM 571 C C . GLU A 1 77 ? -13.477 6.072 -6.837 1.00 76.81 77 GLU A C 1
ATOM 573 O O . GLU A 1 77 ? -13.941 5.344 -7.711 1.00 76.81 77 GLU A O 1
ATOM 578 N N . GLY A 1 78 ? -14.215 6.495 -5.809 1.00 80.00 78 GLY A N 1
ATOM 579 C CA . GLY A 1 78 ? -15.618 6.117 -5.635 1.00 80.00 78 GLY A CA 1
ATOM 580 C C . GLY A 1 78 ? -15.807 4.720 -5.037 1.00 80.00 78 GLY A C 1
ATOM 581 O O . GLY A 1 78 ? -15.029 4.279 -4.181 1.00 80.00 78 GLY A O 1
ATOM 582 N N . ASP A 1 79 ? -16.899 4.061 -5.424 1.00 82.75 79 ASP A N 1
ATOM 583 C CA . ASP A 1 79 ? -17.318 2.781 -4.851 1.00 82.75 79 ASP A CA 1
ATOM 584 C C . ASP A 1 79 ? -16.530 1.592 -5.435 1.00 82.75 79 ASP A C 1
ATOM 586 O O . ASP A 1 79 ? -16.270 1.553 -6.642 1.00 82.75 79 ASP A O 1
ATOM 590 N N . PRO A 1 80 ? -16.173 0.589 -4.606 1.00 82.56 80 PRO A N 1
ATOM 591 C CA . PRO A 1 80 ? -15.440 -0.598 -5.042 1.00 82.56 80 PRO A CA 1
ATOM 592 C C . PRO A 1 80 ? -16.366 -1.546 -5.819 1.00 82.56 80 PRO A C 1
ATOM 594 O O . PRO A 1 80 ? -16.934 -2.490 -5.272 1.00 82.56 80 PRO A O 1
ATOM 597 N N . THR A 1 81 ? -16.548 -1.260 -7.103 1.00 86.62 81 THR A N 1
ATOM 598 C CA . THR A 1 81 ? -17.322 -2.088 -8.037 1.00 86.62 81 THR A CA 1
ATOM 599 C C . THR A 1 81 ? -16.448 -3.152 -8.703 1.00 86.62 81 THR A C 1
ATOM 601 O O . THR A 1 81 ? -15.219 -3.134 -8.608 1.00 86.62 81 THR A O 1
ATOM 604 N N . GLU A 1 82 ? -17.079 -4.117 -9.374 1.00 86.44 82 GLU A N 1
ATOM 605 C CA . GLU A 1 82 ? -16.356 -5.121 -10.153 1.00 86.44 82 GLU A CA 1
ATOM 606 C C . GLU A 1 82 ? -15.470 -4.441 -11.212 1.00 86.44 82 GLU A C 1
ATOM 608 O O . GLU A 1 82 ? -15.919 -3.552 -11.932 1.00 86.44 82 GLU A O 1
ATOM 613 N N . ASN A 1 83 ? -14.208 -4.869 -11.308 1.00 82.00 83 ASN A N 1
ATOM 614 C CA . ASN A 1 83 ? -13.172 -4.287 -12.175 1.00 82.00 83 ASN A CA 1
ATOM 615 C C . ASN A 1 83 ? -12.719 -2.858 -11.822 1.00 82.00 83 ASN A C 1
ATOM 617 O O . ASN A 1 83 ? -11.930 -2.284 -12.575 1.00 82.00 83 ASN A O 1
ATOM 621 N N . ALA A 1 84 ? -13.147 -2.289 -10.688 1.00 82.56 84 ALA A N 1
ATOM 622 C CA . ALA A 1 84 ? -12.614 -1.012 -10.226 1.00 82.56 84 ALA A CA 1
ATOM 623 C C . ALA A 1 84 ? -11.091 -1.103 -10.039 1.00 82.56 84 ALA A C 1
ATOM 625 O O . ALA A 1 84 ? -10.567 -2.030 -9.414 1.00 82.56 84 ALA A O 1
ATOM 626 N N . HIS A 1 85 ? -10.367 -0.130 -10.589 1.00 82.75 85 HIS A N 1
ATOM 627 C CA . HIS A 1 85 ? -8.918 -0.083 -10.463 1.00 82.75 85 HIS A CA 1
ATOM 628 C C . HIS A 1 85 ? -8.524 0.427 -9.082 1.00 82.75 85 HIS A C 1
ATOM 630 O O . HIS A 1 85 ? -8.963 1.492 -8.649 1.00 82.75 85 HIS A O 1
ATOM 636 N N . LEU A 1 86 ? -7.658 -0.327 -8.408 1.00 87.81 86 LEU A N 1
ATOM 637 C CA . LEU A 1 86 ? -7.022 0.143 -7.190 1.00 87.81 86 LEU A CA 1
ATOM 638 C C . LEU A 1 86 ? -5.986 1.213 -7.550 1.00 87.81 86 LEU A C 1
ATOM 640 O O . LEU A 1 86 ? -5.140 0.995 -8.419 1.00 87.81 86 LEU A O 1
ATOM 644 N N . GLY A 1 87 ? -6.056 2.358 -6.884 1.00 89.62 87 GLY A N 1
ATOM 645 C CA . GLY A 1 87 ? -5.194 3.509 -7.107 1.00 89.62 87 GLY A CA 1
ATOM 646 C C . GLY A 1 87 ? -4.580 4.078 -5.828 1.00 89.62 87 GLY A C 1
ATOM 647 O O . GLY A 1 87 ? -4.838 3.606 -4.723 1.00 89.62 87 GLY A O 1
ATOM 648 N N . ALA A 1 88 ? -3.740 5.095 -5.993 1.00 89.00 88 ALA A N 1
ATOM 649 C CA . ALA A 1 88 ? -3.122 5.904 -4.958 1.00 89.00 88 ALA A CA 1
ATOM 650 C C . ALA A 1 88 ? -3.961 7.174 -4.748 1.00 89.00 88 ALA A C 1
ATOM 652 O O . ALA A 1 88 ? -3.974 8.058 -5.607 1.00 89.00 88 ALA A O 1
ATOM 653 N N . HIS A 1 89 ? -4.645 7.286 -3.606 1.00 89.00 89 HIS A N 1
ATOM 654 C CA . HIS A 1 89 ? -5.537 8.412 -3.305 1.00 89.00 89 HIS A CA 1
ATOM 655 C C . HIS A 1 89 ? -5.305 9.001 -1.901 1.00 89.00 89 HIS A C 1
ATOM 657 O O . HIS A 1 89 ? -4.799 8.311 -1.018 1.00 89.00 89 HIS A O 1
ATOM 663 N N . PRO A 1 90 ? -5.703 10.264 -1.644 1.00 89.50 90 PRO A N 1
ATOM 664 C CA . PRO A 1 90 ? -5.571 10.876 -0.316 1.00 89.50 90 PRO A CA 1
ATOM 665 C C . PRO A 1 90 ? -6.472 10.250 0.759 1.00 89.50 90 PRO A C 1
ATOM 667 O O . PRO A 1 90 ? -6.173 10.350 1.946 1.00 89.50 90 PRO A O 1
ATOM 670 N N . THR A 1 91 ? -7.585 9.630 0.359 1.00 89.94 91 THR A N 1
ATOM 671 C CA . THR A 1 91 ? -8.565 9.037 1.279 1.00 89.94 91 THR A CA 1
ATOM 672 C C . THR A 1 91 ? -8.310 7.537 1.444 1.00 89.94 91 THR A C 1
ATOM 674 O O . THR A 1 91 ? -8.264 6.827 0.433 1.00 89.94 91 THR A O 1
ATOM 677 N N . PRO A 1 92 ? -8.178 7.030 2.684 1.00 93.62 92 PRO A N 1
ATOM 678 C CA . PRO A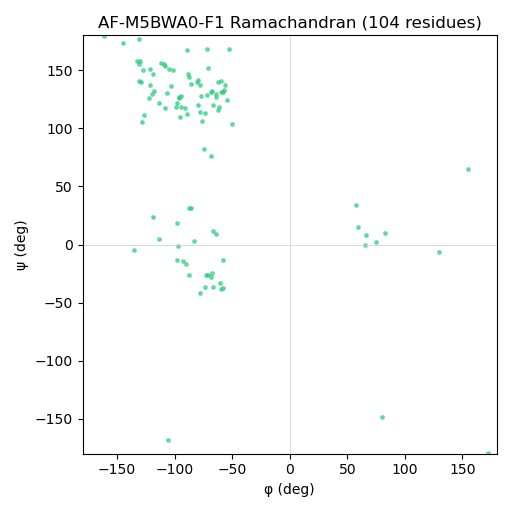 1 92 ? -7.915 5.618 2.922 1.00 93.62 92 PRO A CA 1
ATOM 679 C C . PRO A 1 92 ? -9.126 4.736 2.607 1.00 93.62 92 PRO A C 1
ATOM 681 O O . PRO A 1 92 ? -10.281 5.136 2.773 1.00 93.62 92 PRO A O 1
ATOM 684 N N . ARG A 1 93 ? -8.838 3.491 2.225 1.00 93.31 93 ARG A N 1
ATOM 685 C CA . ARG A 1 93 ? -9.761 2.358 2.341 1.00 93.31 93 ARG A CA 1
ATOM 686 C C . ARG A 1 93 ? -9.231 1.386 3.391 1.00 93.31 93 ARG A C 1
ATOM 688 O O . ARG A 1 93 ? -8.038 1.379 3.699 1.00 93.31 93 ARG A O 1
ATOM 695 N N . TYR A 1 94 ? -10.152 0.616 3.955 1.00 93.31 94 TYR A N 1
ATOM 696 C CA . TYR A 1 94 ? -9.901 -0.294 5.061 1.00 93.31 94 TYR A CA 1
ATOM 697 C C . TYR A 1 94 ? -9.909 -1.732 4.556 1.00 93.31 94 TYR A C 1
ATOM 699 O O . TYR A 1 94 ? -10.820 -2.132 3.832 1.00 93.31 94 TYR A O 1
ATOM 707 N N . TYR A 1 95 ? -8.870 -2.474 4.918 1.00 91.25 95 TYR A N 1
ATOM 708 C CA . TYR A 1 95 ? -8.616 -3.830 4.460 1.00 91.25 95 TYR A CA 1
ATOM 709 C C . TYR A 1 95 ? -8.622 -4.787 5.639 1.00 91.25 95 TYR A C 1
ATOM 711 O O . TYR A 1 95 ? -7.941 -4.557 6.641 1.00 91.25 95 TYR A O 1
ATOM 719 N N . ASP A 1 96 ? -9.352 -5.883 5.484 1.00 88.94 96 ASP A N 1
ATOM 720 C CA . ASP A 1 96 ? -9.310 -6.986 6.429 1.00 88.94 96 ASP A CA 1
ATOM 721 C C . ASP A 1 96 ? -8.166 -7.931 6.076 1.00 88.94 96 ASP A C 1
ATOM 723 O O . ASP A 1 96 ? -7.927 -8.261 4.910 1.00 88.94 96 ASP A O 1
ATOM 727 N N . LEU A 1 97 ? -7.458 -8.393 7.101 1.00 83.62 97 LEU A N 1
ATOM 728 C CA . LEU A 1 97 ? -6.451 -9.425 6.934 1.00 83.62 97 LEU A CA 1
ATOM 729 C C . LEU A 1 97 ? -7.139 -10.786 6.820 1.00 83.62 97 LEU A C 1
ATOM 731 O O . LEU A 1 97 ? -7.708 -11.288 7.790 1.00 83.62 97 LEU A O 1
ATOM 735 N N . VAL A 1 98 ? -7.030 -11.411 5.653 1.00 83.06 98 VAL A N 1
ATOM 736 C CA . VAL A 1 98 ? -7.450 -12.799 5.457 1.00 83.06 98 VAL A CA 1
ATOM 737 C C . VAL A 1 98 ? -6.218 -13.686 5.561 1.00 83.06 98 VAL A C 1
ATOM 739 O O . VAL A 1 98 ? -5.254 -13.514 4.818 1.00 83.06 98 VAL A O 1
ATOM 742 N N . SER A 1 99 ? -6.237 -14.635 6.494 1.00 71.81 99 SER A N 1
ATOM 743 C CA . SER A 1 99 ? -5.245 -15.706 6.514 1.00 71.81 99 SER A CA 1
ATOM 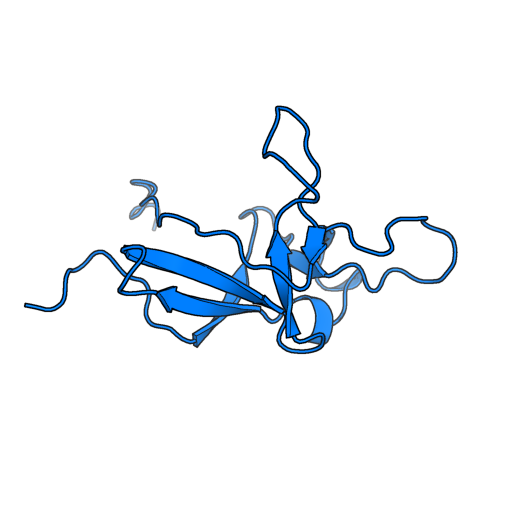744 C C . SER A 1 99 ? -5.580 -16.666 5.381 1.00 71.81 99 SER A C 1
ATOM 746 O O . SER A 1 99 ? -6.613 -17.337 5.415 1.00 71.81 99 SER A O 1
ATOM 748 N N . ASP A 1 100 ? -4.716 -16.743 4.370 1.00 65.06 100 ASP A N 1
ATOM 749 C CA . ASP A 1 100 ? -4.722 -17.933 3.537 1.00 65.06 100 ASP A CA 1
ATOM 750 C C . ASP A 1 100 ? -4.237 -19.095 4.421 1.00 65.06 100 ASP A C 1
ATOM 752 O O . ASP A 1 100 ? -3.291 -18.976 5.198 1.00 65.06 100 ASP A O 1
ATOM 756 N N . GLY A 1 101 ? -4.935 -20.224 4.417 1.00 53.06 101 GLY A N 1
ATOM 757 C CA . GLY A 1 101 ? -4.536 -21.394 5.206 1.00 53.06 101 GLY A CA 1
ATOM 758 C C . GLY A 1 101 ? -3.220 -22.035 4.737 1.00 53.06 101 GLY A C 1
ATOM 759 O O . GLY A 1 101 ? -2.917 -23.146 5.161 1.00 53.06 101 GLY A O 1
ATOM 760 N N . SER A 1 102 ? -2.443 -21.383 3.861 1.00 55.75 102 SER A N 1
ATOM 761 C CA . SER A 1 102 ? -1.205 -21.886 3.246 1.00 55.75 102 SER A CA 1
ATOM 762 C C . SER A 1 102 ? 0.038 -21.636 4.107 1.00 55.75 102 SER A C 1
ATOM 764 O O . SER A 1 102 ? 1.161 -21.543 3.612 1.00 55.75 102 SER A O 1
ATOM 766 N N . GLN A 1 103 ? -0.123 -21.644 5.430 1.00 45.41 103 GLN A N 1
ATOM 767 C CA . GLN A 1 103 ? 0.967 -21.957 6.354 1.00 45.41 103 GLN A CA 1
ATOM 768 C C . GLN A 1 103 ? 1.328 -23.447 6.213 1.00 45.41 103 GLN A C 1
ATOM 770 O O . GLN A 1 103 ? 0.944 -24.270 7.042 1.00 45.41 103 GLN A O 1
ATOM 775 N N . GLY A 1 104 ? 2.046 -23.826 5.152 1.00 39.09 104 GLY A N 1
ATOM 776 C CA . GLY A 1 104 ? 2.600 -25.177 5.062 1.00 39.09 104 GLY A CA 1
ATOM 777 C C . GLY A 1 104 ? 2.871 -25.716 3.668 1.00 39.09 104 GLY A C 1
ATOM 778 O O . GLY A 1 104 ? 2.318 -26.749 3.313 1.00 39.09 104 GLY A O 1
ATOM 779 N N . LEU A 1 105 ? 3.803 -25.120 2.931 1.00 32.56 105 LEU A N 1
ATOM 780 C CA . LEU A 1 105 ? 4.715 -25.923 2.117 1.00 32.56 105 LEU A CA 1
ATOM 781 C C . LEU A 1 105 ? 6.137 -25.481 2.463 1.00 32.56 105 LEU A C 1
ATOM 783 O O . LEU A 1 105 ? 6.550 -24.365 2.159 1.00 32.56 105 LEU A O 1
ATOM 787 N N . LYS A 1 106 ? 6.799 -26.351 3.231 1.00 37.34 106 LYS A N 1
ATOM 788 C CA . LYS A 1 106 ? 8.245 -26.348 3.460 1.00 37.34 106 LYS A CA 1
ATOM 789 C C . LYS A 1 106 ? 8.989 -26.608 2.158 1.00 37.34 106 LYS A C 1
ATOM 791 O O . LYS A 1 106 ? 8.435 -27.363 1.328 1.00 37.34 106 LYS A O 1
#

Sequence (106 aa):
MPSLNALPGGIYRISDGRGRWLSQSGVGPGTGAGTQLVLLTEEEGTDAGFNWKLEYDKAQSSHTIQNVASSLYASFEGDPTENAHLGAHPTPRYYDLVSDGSQGLK

Mean predicted aligned error: 7.68 Å

Nearest PDB structures (foldseek):
  4g9m-assembly1_A  TM=7.990E-01  e=1.274E-02  Rhizoctonia solani
  2e4m-assembly1_B  TM=7.581E-01  e=4.676E-02  Clostridium botulinum
  3ah1-assembly2_B  TM=6.890E-01  e=3.378E-02  Clostridium botulinum
  4a7z-assembly1_A  TM=7.336E-01  e=1.025E+00  Phanerodontia chrysosporium
  4pc4-assembly4_D  TM=5.360E-01  e=1.082E+00  Bombyx mori

Solvent-accessible surface area (backbone atoms only — not comparable to full-atom values): 6587 Å² total; per-residue (Å²): 128,86,71,96,72,63,81,78,64,44,79,42,72,54,64,78,85,77,73,30,29,49,23,52,54,77,73,66,97,85,72,85,48,87,42,38,52,42,73,33,40,81,89,74,52,48,75,60,32,32,36,27,36,38,41,74,39,78,92,78,70,28,28,36,44,27,32,66,71,78,68,25,12,51,18,56,88,73,75,91,51,92,89,56,65,49,19,55,30,89,60,74,42,78,42,79,81,75,82,70,87,74,86,75,80,132